Protein AF-A0A378MX70-F1 (afdb_monomer_lite)

Structure (mmCIF, N/CA/C/O backbone):
data_AF-A0A378MX70-F1
#
_entry.id   AF-A0A378MX70-F1
#
loop_
_atom_site.group_PDB
_atom_site.id
_atom_site.type_symbol
_atom_site.label_atom_id
_atom_site.label_alt_id
_atom_site.label_comp_id
_atom_site.label_asym_id
_atom_site.label_entity_id
_atom_site.label_seq_id
_atom_site.pdbx_PDB_ins_code
_atom_site.Cartn_x
_atom_site.Cartn_y
_atom_site.Cartn_z
_atom_site.occupancy
_atom_site.B_iso_or_equiv
_atom_site.auth_seq_id
_atom_site.auth_comp_id
_atom_site.auth_asym_id
_atom_site.auth_atom_id
_atom_site.pdbx_PDB_model_num
ATOM 1 N N . MET A 1 1 ? 17.559 0.513 -7.110 1.00 52.69 1 MET A N 1
ATOM 2 C CA . MET A 1 1 ? 18.148 -0.187 -8.268 1.00 52.69 1 MET A CA 1
ATOM 3 C C . MET A 1 1 ? 19.525 0.409 -8.470 1.00 52.69 1 MET A C 1
ATOM 5 O O . MET A 1 1 ? 19.608 1.625 -8.596 1.00 52.69 1 MET A O 1
ATOM 9 N N . ASN A 1 2 ? 20.581 -0.394 -8.356 1.00 65.94 2 ASN A N 1
ATOM 10 C CA . ASN A 1 2 ? 21.943 0.100 -8.515 1.00 65.94 2 ASN A CA 1
ATOM 11 C C . ASN A 1 2 ? 22.258 0.164 -10.017 1.00 65.94 2 ASN A C 1
ATOM 13 O O . ASN A 1 2 ? 22.204 -0.847 -10.710 1.00 65.94 2 ASN A O 1
ATOM 17 N N . ILE A 1 3 ? 22.512 1.366 -10.525 1.00 67.06 3 ILE A N 1
ATOM 18 C CA . ILE A 1 3 ? 22.697 1.637 -11.957 1.00 67.06 3 ILE A CA 1
ATOM 19 C C . ILE A 1 3 ? 23.961 0.931 -12.493 1.00 67.06 3 ILE A C 1
ATOM 21 O O . ILE A 1 3 ? 23.995 0.494 -13.650 1.00 67.06 3 ILE A O 1
ATOM 25 N N . ASP A 1 4 ? 24.950 0.722 -11.621 1.00 73.44 4 ASP A N 1
ATOM 26 C CA . ASP A 1 4 ? 26.250 0.130 -11.950 1.00 73.44 4 ASP A CA 1
ATOM 27 C C . ASP A 1 4 ? 26.235 -1.401 -11.970 1.00 73.44 4 ASP A C 1
ATOM 29 O O . ASP A 1 4 ? 27.152 -2.028 -12.500 1.00 73.44 4 ASP A O 1
ATOM 33 N N . GLU A 1 5 ? 25.169 -2.025 -11.468 1.00 80.25 5 GLU A N 1
ATOM 34 C CA . GLU A 1 5 ? 25.018 -3.483 -11.449 1.00 80.25 5 GLU A CA 1
ATOM 35 C C . GLU A 1 5 ? 25.048 -4.064 -12.872 1.00 80.25 5 GLU A C 1
ATOM 37 O O . GLU A 1 5 ? 25.704 -5.069 -13.143 1.00 80.25 5 GLU A O 1
ATOM 42 N N . SER A 1 6 ? 24.437 -3.356 -13.826 1.00 77.19 6 SER A N 1
ATOM 43 C CA . SER A 1 6 ? 24.484 -3.725 -15.244 1.00 77.19 6 SER A CA 1
ATOM 44 C C . SER A 1 6 ? 25.894 -3.655 -15.847 1.00 77.19 6 SER A C 1
ATOM 46 O O . SER A 1 6 ? 26.217 -4.447 -16.729 1.00 77.19 6 SER A O 1
ATOM 48 N N . GLY A 1 7 ? 26.734 -2.720 -15.389 1.00 80.38 7 GLY A N 1
ATOM 49 C CA . GLY A 1 7 ? 28.132 -2.609 -15.812 1.00 80.38 7 GLY A CA 1
ATOM 50 C C . GLY A 1 7 ? 29.016 -3.667 -15.158 1.00 80.38 7 GLY A C 1
ATOM 51 O O . GLY A 1 7 ? 29.911 -4.207 -15.803 1.00 80.38 7 GLY A O 1
ATOM 52 N N . HIS A 1 8 ? 28.721 -4.022 -13.907 1.00 84.50 8 HIS A N 1
ATOM 53 C CA . HIS A 1 8 ? 29.418 -5.073 -13.173 1.00 84.50 8 HIS A CA 1
ATOM 54 C C . HIS A 1 8 ? 29.281 -6.444 -13.852 1.00 84.50 8 HIS A C 1
ATOM 56 O O . HIS A 1 8 ? 30.287 -7.104 -14.113 1.00 84.50 8 HIS A O 1
ATOM 62 N N . TYR A 1 9 ? 28.059 -6.854 -14.210 1.00 85.38 9 TYR A N 1
ATOM 63 C CA . TYR A 1 9 ? 27.843 -8.134 -14.895 1.00 85.38 9 TYR A CA 1
ATOM 64 C C . TYR A 1 9 ? 28.418 -8.153 -16.317 1.00 85.38 9 TYR A C 1
ATOM 66 O O . TYR A 1 9 ? 28.989 -9.159 -16.733 1.00 85.38 9 TYR A O 1
ATOM 74 N N . GLU A 1 10 ? 28.343 -7.036 -17.046 1.00 84.44 10 GLU A N 1
ATOM 75 C CA . GLU A 1 10 ? 28.972 -6.907 -18.366 1.00 84.44 10 GLU A CA 1
ATOM 76 C C . GLU A 1 10 ? 30.496 -7.093 -18.289 1.00 84.44 10 GLU A C 1
ATOM 78 O O . GLU A 1 10 ? 31.083 -7.805 -19.111 1.00 84.44 10 GLU A O 1
ATOM 83 N N . LEU A 1 11 ? 31.131 -6.503 -17.273 1.00 83.56 11 LEU A N 1
ATOM 84 C CA . LEU A 1 11 ? 32.563 -6.635 -17.028 1.00 83.56 11 LEU A CA 1
ATOM 85 C C . LEU A 1 11 ? 32.949 -8.088 -16.709 1.00 83.56 11 LEU A C 1
ATOM 87 O O . LEU A 1 11 ? 33.904 -8.603 -17.288 1.00 83.56 11 LEU A O 1
ATOM 91 N N . ILE A 1 12 ? 32.184 -8.773 -15.850 1.00 90.06 12 ILE A N 1
ATOM 92 C CA . ILE A 1 12 ? 32.409 -10.190 -15.511 1.00 90.06 12 ILE A CA 1
ATOM 93 C C . ILE A 1 12 ? 32.320 -11.080 -16.756 1.00 90.06 12 ILE A C 1
ATOM 95 O O . ILE A 1 12 ? 33.218 -11.888 -16.996 1.00 90.06 12 ILE A O 1
ATOM 99 N N . CYS A 1 13 ? 31.273 -10.920 -17.570 1.00 86.88 13 CYS A N 1
ATOM 100 C CA . CYS A 1 13 ? 31.121 -11.684 -18.809 1.00 86.88 13 CYS A CA 1
ATOM 101 C C . CYS A 1 13 ? 32.288 -11.430 -19.769 1.00 86.88 13 CYS A C 1
ATOM 103 O O . CYS A 1 13 ? 32.839 -12.372 -20.338 1.00 86.88 13 CYS A O 1
ATOM 105 N N . THR A 1 14 ? 32.718 -10.172 -19.886 1.00 83.62 14 THR A N 1
ATOM 106 C CA . THR A 1 14 ? 33.844 -9.789 -20.745 1.00 83.62 14 THR A CA 1
ATOM 107 C C . THR A 1 14 ? 35.159 -10.417 -20.274 1.00 83.62 14 THR A C 1
ATOM 109 O O . THR A 1 14 ? 35.911 -10.925 -21.104 1.00 83.62 14 THR A O 1
ATOM 112 N N . TYR A 1 15 ? 35.424 -10.462 -18.961 1.00 86.81 15 TYR A N 1
ATOM 113 C CA . TYR A 1 15 ? 36.609 -11.135 -18.407 1.00 86.81 15 TYR A CA 1
ATOM 114 C C . TYR A 1 15 ? 36.639 -12.641 -18.686 1.00 86.81 15 TYR A C 1
ATOM 116 O O . TYR A 1 15 ? 37.718 -13.213 -18.816 1.00 86.81 15 TYR A O 1
ATOM 124 N N . GLN A 1 16 ? 35.476 -13.280 -18.821 1.00 90.44 16 GLN A N 1
ATOM 125 C CA . GLN A 1 16 ? 35.367 -14.689 -19.212 1.00 90.44 16 GLN A CA 1
ATOM 126 C C . GLN A 1 16 ? 35.347 -14.906 -20.735 1.00 90.44 16 GLN A C 1
ATOM 128 O O . GLN A 1 16 ? 35.126 -16.023 -21.196 1.00 90.44 16 GLN A O 1
ATOM 133 N N . GLY A 1 17 ? 35.562 -13.855 -21.535 1.00 85.50 17 GLY A N 1
ATOM 134 C CA . GLY A 1 17 ? 35.519 -13.931 -22.998 1.00 85.50 17 GLY A CA 1
ATOM 135 C C . GLY A 1 17 ? 34.107 -14.096 -23.574 1.00 85.50 17 GLY A C 1
ATOM 136 O O . GLY A 1 17 ? 33.956 -14.368 -24.765 1.00 85.50 17 GLY A O 1
ATOM 137 N N . ILE A 1 18 ? 33.063 -13.924 -22.757 1.00 85.44 18 ILE A N 1
ATOM 138 C CA . ILE A 1 18 ? 31.663 -14.026 -23.169 1.00 85.44 18 ILE A CA 1
ATOM 139 C C . ILE A 1 18 ? 31.206 -12.666 -23.700 1.00 85.44 18 ILE A C 1
ATOM 141 O O . ILE A 1 18 ? 31.211 -11.659 -22.990 1.00 85.44 18 ILE A O 1
ATOM 145 N N . LYS A 1 19 ? 30.769 -12.633 -24.961 1.00 81.81 19 LYS A N 1
ATOM 146 C CA . LYS A 1 19 ? 30.290 -11.408 -25.608 1.00 81.81 19 LYS A CA 1
ATOM 147 C C . LYS A 1 19 ? 28.839 -11.112 -25.221 1.00 81.81 19 LYS A C 1
ATOM 149 O O . LYS A 1 19 ? 27.932 -11.869 -25.559 1.00 81.81 19 LYS A O 1
ATOM 154 N N . VAL A 1 20 ? 28.615 -9.978 -24.560 1.00 80.81 20 VAL A N 1
ATOM 155 C CA . VAL A 1 20 ? 27.275 -9.501 -24.192 1.00 80.81 20 VAL A CA 1
ATOM 156 C C . VAL A 1 20 ? 26.651 -8.740 -25.362 1.00 80.81 20 VAL A C 1
ATOM 158 O O . VAL A 1 20 ? 27.235 -7.794 -25.891 1.00 80.81 20 VAL A O 1
ATOM 161 N N . HIS A 1 21 ? 25.447 -9.147 -25.762 1.00 80.12 21 HIS A N 1
ATOM 162 C CA . HIS A 1 21 ? 24.681 -8.530 -26.842 1.00 80.12 21 HIS A CA 1
ATOM 163 C C . HIS A 1 21 ? 23.388 -7.911 -26.304 1.00 80.12 21 HIS A C 1
ATOM 165 O O . HIS A 1 21 ? 22.610 -8.575 -25.625 1.00 80.12 21 HIS A O 1
ATOM 171 N N . TYR A 1 22 ? 23.138 -6.648 -26.648 1.00 80.62 22 TYR A N 1
ATOM 172 C CA . TYR A 1 22 ? 21.928 -5.928 -26.256 1.00 80.62 22 TYR A CA 1
ATOM 173 C C . TYR A 1 22 ? 20.939 -5.925 -27.423 1.00 80.62 22 TYR A C 1
ATOM 175 O O . TYR A 1 22 ? 21.051 -5.119 -28.337 1.00 80.62 22 TYR A O 1
ATOM 183 N N . CYS A 1 23 ? 19.973 -6.846 -27.415 1.00 80.88 23 CYS A N 1
ATOM 184 C CA . CYS A 1 23 ? 19.062 -7.054 -28.550 1.00 80.88 23 CYS A CA 1
ATOM 185 C C . CYS A 1 23 ? 18.082 -5.895 -28.802 1.00 80.88 23 CYS A C 1
ATOM 187 O O . CYS A 1 23 ? 17.594 -5.742 -29.917 1.00 80.88 23 CYS A O 1
ATOM 189 N N . ALA A 1 24 ? 17.771 -5.108 -27.769 1.00 80.56 24 ALA A N 1
ATOM 190 C CA . ALA A 1 24 ? 16.797 -4.017 -27.831 1.00 80.56 24 ALA A CA 1
ATOM 191 C C . ALA A 1 24 ? 17.420 -2.647 -28.157 1.00 80.56 24 ALA A C 1
ATOM 193 O O . ALA A 1 24 ? 16.699 -1.660 -28.271 1.00 80.56 24 ALA A O 1
ATOM 194 N N . GLU A 1 25 ? 18.744 -2.568 -28.287 1.00 76.25 25 GLU A N 1
ATOM 195 C CA . GLU A 1 25 ? 19.463 -1.313 -28.491 1.00 76.25 25 GLU A CA 1
ATOM 196 C C . GLU A 1 25 ? 20.389 -1.426 -29.718 1.00 76.25 25 GLU A C 1
ATOM 198 O O . GLU A 1 25 ? 20.879 -2.510 -30.032 1.00 76.25 25 GLU A O 1
ATOM 203 N N . PRO A 1 26 ? 20.650 -0.329 -30.448 1.00 70.19 26 PRO A N 1
ATOM 204 C CA . PRO A 1 26 ? 21.317 -0.392 -31.753 1.00 70.19 26 PRO A CA 1
ATOM 205 C C . PRO A 1 26 ? 22.828 -0.686 -31.695 1.00 70.19 26 PRO A C 1
ATOM 207 O O . PRO A 1 26 ? 23.459 -0.842 -32.743 1.00 70.19 26 PRO A O 1
ATOM 210 N N . PHE A 1 27 ? 23.434 -0.761 -30.508 1.00 71.81 27 PHE A N 1
ATOM 211 C CA . PHE A 1 27 ? 24.878 -0.935 -30.358 1.00 71.81 27 PHE A CA 1
ATOM 212 C C . PHE A 1 27 ? 25.305 -2.412 -30.424 1.00 71.81 27 PHE A C 1
ATOM 214 O O . PHE A 1 27 ? 24.784 -3.274 -29.718 1.00 71.81 27 PHE A O 1
ATOM 221 N N . LYS A 1 28 ? 26.286 -2.714 -31.287 1.00 61.91 28 LYS A N 1
ATOM 222 C CA . LYS A 1 28 ? 26.710 -4.090 -31.629 1.00 61.91 28 LYS A CA 1
ATOM 223 C C . LYS A 1 28 ? 28.119 -4.467 -31.143 1.00 61.91 28 LYS A C 1
ATOM 225 O O . LYS A 1 28 ? 28.538 -5.612 -31.345 1.00 61.91 28 LYS A O 1
ATOM 230 N N . GLY A 1 29 ? 28.856 -3.538 -30.532 1.00 63.72 29 GLY A N 1
ATOM 231 C CA . GLY A 1 29 ? 30.278 -3.710 -30.224 1.00 63.72 29 GLY A CA 1
ATOM 232 C C . GLY A 1 29 ? 30.751 -3.040 -28.932 1.00 63.72 29 GLY A C 1
ATOM 233 O O . GLY A 1 29 ? 29.972 -2.451 -28.184 1.00 63.72 29 GLY A O 1
ATOM 234 N N . ASN A 1 30 ? 32.057 -3.170 -28.684 1.00 66.88 30 ASN A N 1
ATOM 235 C CA . ASN A 1 30 ? 32.787 -2.551 -27.569 1.00 66.88 30 ASN A CA 1
ATOM 236 C C . ASN A 1 30 ? 33.472 -1.236 -27.983 1.00 66.88 30 ASN A C 1
ATOM 238 O O . ASN A 1 30 ? 34.427 -0.798 -27.344 1.00 66.88 30 ASN A O 1
ATOM 242 N N . ASP A 1 31 ? 33.016 -0.620 -29.071 1.00 77.94 31 ASP A N 1
ATOM 243 C CA . ASP A 1 31 ? 33.501 0.671 -29.537 1.00 77.94 31 ASP A CA 1
ATOM 244 C C . ASP A 1 31 ? 33.229 1.780 -28.509 1.00 77.94 31 ASP A C 1
ATOM 246 O O . ASP A 1 31 ? 32.299 1.711 -27.701 1.00 77.94 31 ASP A O 1
ATOM 250 N N . ILE A 1 32 ? 34.065 2.819 -28.542 1.00 74.94 32 ILE A N 1
ATOM 251 C CA . ILE A 1 32 ? 34.016 3.942 -27.594 1.00 74.94 32 ILE A CA 1
ATOM 252 C C . ILE A 1 32 ? 32.641 4.630 -27.631 1.00 74.94 32 ILE A C 1
ATOM 254 O O . ILE A 1 32 ? 32.107 4.995 -26.584 1.00 74.94 32 ILE A O 1
ATOM 258 N N . ALA A 1 33 ? 32.024 4.744 -28.813 1.00 79.50 33 ALA A N 1
ATOM 259 C CA . ALA A 1 33 ? 30.693 5.328 -28.961 1.00 79.50 33 ALA A CA 1
ATOM 260 C C . ALA A 1 33 ? 29.614 4.485 -28.257 1.00 79.50 33 ALA A C 1
ATOM 262 O O . ALA A 1 33 ? 28.811 5.034 -27.500 1.00 79.50 33 ALA A O 1
ATOM 263 N N . SER A 1 34 ? 29.642 3.156 -28.412 1.00 79.12 34 SER A N 1
ATOM 264 C CA . SER A 1 34 ? 28.765 2.245 -27.662 1.00 79.12 34 SER A CA 1
ATOM 265 C C . SER A 1 34 ? 28.961 2.336 -26.144 1.00 79.12 34 SER A C 1
ATOM 267 O O . SER A 1 34 ? 27.979 2.289 -25.404 1.00 79.12 34 SER A O 1
ATOM 269 N N . GLN A 1 35 ? 30.196 2.499 -25.653 1.00 79.25 35 GLN A N 1
ATOM 270 C CA . GLN A 1 35 ? 30.465 2.657 -24.214 1.00 79.25 35 GLN A CA 1
ATOM 271 C C . GLN A 1 35 ? 29.898 3.973 -23.656 1.00 79.25 35 GLN A C 1
ATOM 273 O O . GLN A 1 35 ? 29.242 3.965 -22.613 1.00 79.25 35 GLN A O 1
ATOM 278 N N . ILE A 1 36 ? 30.082 5.090 -24.368 1.00 82.06 36 ILE A N 1
ATOM 279 C CA . ILE A 1 36 ? 29.512 6.394 -23.988 1.00 82.06 36 ILE A CA 1
ATOM 280 C C . ILE A 1 36 ? 27.981 6.319 -23.968 1.00 82.06 36 ILE A C 1
ATOM 282 O O . ILE A 1 36 ? 27.349 6.749 -23.003 1.00 82.06 36 ILE A O 1
ATOM 286 N N . TYR A 1 37 ? 27.378 5.714 -24.993 1.00 82.56 37 TYR A N 1
ATOM 287 C CA . TYR A 1 37 ? 25.925 5.592 -25.098 1.00 82.56 37 TYR A CA 1
ATOM 288 C C . TYR A 1 37 ? 25.316 4.741 -23.972 1.00 82.56 37 TYR A C 1
ATOM 290 O O . TYR A 1 37 ? 24.311 5.133 -23.374 1.00 82.56 37 TYR A O 1
ATOM 298 N N . LYS A 1 38 ? 25.949 3.609 -23.624 1.00 81.81 38 LYS A N 1
ATOM 299 C CA . LYS A 1 38 ? 25.553 2.774 -22.473 1.00 81.81 38 LYS A CA 1
ATOM 300 C C . LYS A 1 38 ? 25.563 3.579 -21.174 1.00 81.81 38 LYS A C 1
ATOM 302 O O . LYS A 1 38 ? 24.604 3.507 -20.407 1.00 81.81 38 LYS A O 1
ATOM 307 N N . THR A 1 39 ? 26.609 4.372 -20.943 1.00 82.38 39 THR A N 1
ATOM 308 C CA . THR A 1 39 ? 26.718 5.237 -19.759 1.00 82.38 39 THR A CA 1
ATOM 309 C C . THR A 1 39 ? 25.627 6.304 -19.736 1.00 82.38 39 THR A C 1
ATOM 311 O O . THR A 1 39 ? 24.975 6.477 -18.709 1.00 82.38 39 THR A O 1
ATOM 314 N N . MET A 1 40 ? 25.344 6.959 -20.866 1.00 83.81 40 MET A N 1
ATOM 315 C CA . MET A 1 40 ? 24.244 7.928 -20.954 1.00 83.81 40 MET A CA 1
ATOM 316 C C . MET A 1 40 ? 22.892 7.290 -20.619 1.00 83.81 40 MET A C 1
ATOM 318 O O . MET A 1 40 ? 22.162 7.819 -19.787 1.00 83.81 40 MET A O 1
ATOM 322 N N . LYS A 1 41 ? 22.576 6.121 -21.193 1.00 82.62 41 LYS A N 1
ATOM 323 C CA . LYS A 1 41 ? 21.340 5.380 -20.888 1.00 82.62 41 LYS A CA 1
ATOM 324 C C . LYS A 1 41 ? 21.241 5.008 -19.409 1.00 82.62 41 LYS A C 1
ATOM 326 O O . LYS A 1 41 ? 20.189 5.206 -18.809 1.00 82.62 41 LYS A O 1
ATOM 331 N N . ARG A 1 42 ? 22.330 4.504 -18.817 1.00 79.81 42 ARG A N 1
ATOM 332 C CA . ARG A 1 42 ? 22.415 4.159 -17.386 1.00 79.81 42 ARG A CA 1
ATOM 333 C C . ARG A 1 42 ? 22.091 5.364 -16.499 1.00 79.81 42 ARG A C 1
ATOM 335 O O . ARG A 1 42 ? 21.241 5.253 -15.618 1.00 79.81 42 ARG A O 1
ATOM 342 N N . LEU A 1 43 ? 22.695 6.518 -16.785 1.00 82.75 43 LEU A N 1
ATOM 343 C CA . LEU A 1 43 ? 22.420 7.766 -16.067 1.00 82.75 43 LEU A CA 1
ATOM 344 C C . LEU A 1 43 ? 20.960 8.212 -16.248 1.00 82.75 43 LEU A C 1
ATOM 346 O O . LEU A 1 43 ? 20.270 8.475 -15.264 1.00 82.75 43 LEU A O 1
ATOM 350 N N . SER A 1 44 ? 20.450 8.202 -17.485 1.00 83.12 44 SER A N 1
ATOM 351 C CA . SER A 1 44 ? 19.066 8.597 -17.782 1.00 83.12 44 SER A CA 1
ATOM 352 C C . SER A 1 44 ? 18.020 7.725 -17.084 1.00 83.12 44 SER A C 1
ATOM 354 O O . SER A 1 44 ? 16.975 8.235 -16.689 1.00 83.12 44 SER A O 1
ATOM 356 N N . VAL A 1 45 ? 18.276 6.423 -16.904 1.00 80.56 45 VAL A N 1
ATOM 357 C CA . VAL A 1 45 ? 17.366 5.531 -16.165 1.00 80.56 45 VAL A CA 1
ATOM 358 C C . VAL A 1 45 ? 17.243 5.969 -14.705 1.00 80.56 45 VAL A C 1
ATOM 360 O O . VAL A 1 45 ? 16.134 5.969 -14.168 1.00 80.56 45 VAL A O 1
ATOM 363 N N . GLY A 1 46 ? 18.346 6.381 -14.076 1.00 82.06 46 GLY A N 1
ATOM 364 C CA . GLY A 1 46 ? 18.348 6.887 -12.702 1.00 82.06 46 GLY A CA 1
ATOM 365 C C . GLY A 1 46 ? 17.471 8.125 -12.534 1.00 82.06 46 GLY A C 1
ATOM 366 O O . GLY A 1 46 ? 16.568 8.137 -11.691 1.00 82.06 46 GLY A O 1
ATOM 367 N N . ASP A 1 47 ? 17.692 9.129 -13.381 1.00 85.69 47 ASP A N 1
ATOM 368 C CA . ASP A 1 47 ? 16.925 10.377 -13.355 1.00 85.69 47 ASP A CA 1
ATOM 369 C C . ASP A 1 47 ? 15.448 10.143 -13.679 1.00 85.69 47 ASP A C 1
ATOM 371 O O . ASP A 1 47 ? 14.570 10.636 -12.968 1.00 85.69 47 ASP A O 1
ATOM 375 N N . TYR A 1 48 ? 15.152 9.298 -14.669 1.00 87.50 48 TYR A N 1
ATOM 376 C CA . TYR A 1 48 ? 13.779 8.924 -14.997 1.00 87.50 48 TYR A CA 1
ATOM 377 C C . TYR A 1 48 ? 13.067 8.241 -13.821 1.00 87.50 48 TYR A C 1
ATOM 379 O 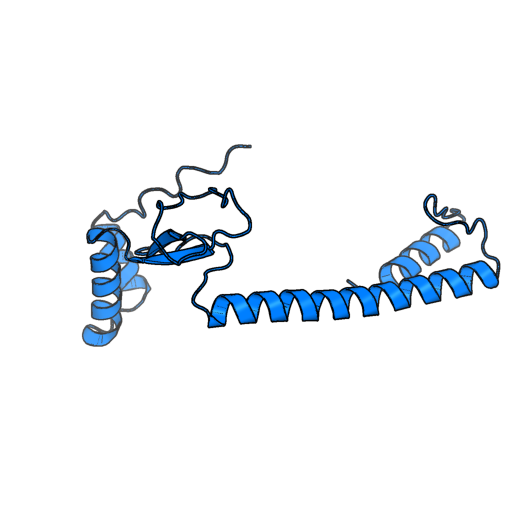O . TYR A 1 48 ? 11.939 8.605 -13.478 1.00 87.50 48 TYR A O 1
ATOM 387 N N . CYS A 1 49 ? 13.720 7.279 -13.158 1.00 86.31 49 CYS A N 1
ATOM 388 C CA . CYS A 1 49 ? 13.156 6.612 -11.981 1.00 86.31 49 CYS A CA 1
ATOM 389 C C . CYS A 1 49 ? 12.891 7.606 -10.847 1.00 86.31 49 CYS A C 1
ATOM 391 O O . CYS A 1 49 ? 11.850 7.530 -10.191 1.00 86.31 49 CYS A O 1
ATOM 393 N N . ARG A 1 50 ? 13.813 8.550 -10.626 1.00 88.12 50 ARG A N 1
ATOM 394 C CA . ARG A 1 50 ? 13.664 9.606 -9.621 1.00 88.12 50 ARG A CA 1
ATOM 395 C C . ARG A 1 50 ? 12.466 10.498 -9.932 1.00 88.12 50 ARG A C 1
ATOM 397 O O . ARG A 1 50 ? 11.627 10.709 -9.057 1.00 88.12 50 ARG A O 1
ATOM 404 N N . GLU A 1 51 ? 12.355 10.993 -11.161 1.00 92.62 51 GLU A N 1
ATOM 405 C CA . GLU A 1 51 ? 11.224 11.823 -11.579 1.00 92.62 51 GLU A CA 1
ATOM 406 C C . GLU A 1 51 ? 9.890 11.086 -11.454 1.00 92.62 51 GLU A C 1
ATOM 408 O O . GLU A 1 51 ? 8.905 11.648 -10.963 1.00 92.62 51 GLU A O 1
ATOM 413 N N . LEU A 1 52 ? 9.848 9.820 -11.876 1.00 92.62 52 LEU A N 1
ATOM 414 C CA . LEU A 1 52 ? 8.655 8.993 -11.761 1.00 92.62 52 LEU A CA 1
ATOM 415 C C . LEU A 1 52 ? 8.280 8.775 -10.292 1.00 92.62 52 LEU A C 1
ATOM 417 O O . LEU A 1 52 ? 7.112 8.920 -9.935 1.00 92.62 52 LEU A O 1
ATOM 421 N N . GLY A 1 53 ? 9.264 8.502 -9.433 1.00 92.38 53 GLY A N 1
ATOM 422 C CA . GLY A 1 53 ? 9.069 8.363 -7.992 1.00 92.38 53 GLY A CA 1
ATOM 423 C C . GLY A 1 53 ? 8.447 9.613 -7.370 1.00 92.38 53 GLY A C 1
ATOM 424 O O . GLY A 1 53 ? 7.458 9.508 -6.645 1.00 92.38 53 GLY A O 1
ATOM 425 N N . VAL A 1 54 ? 8.949 10.801 -7.721 1.00 95.38 54 VAL A N 1
ATOM 426 C CA . VAL A 1 54 ? 8.384 12.082 -7.260 1.00 95.38 54 VAL A CA 1
ATOM 427 C C . VAL A 1 54 ? 6.935 12.251 -7.731 1.00 95.38 54 VAL A C 1
ATOM 429 O O . VAL A 1 54 ? 6.071 12.634 -6.941 1.00 95.38 54 VAL A O 1
ATOM 432 N N . LYS A 1 55 ? 6.631 11.926 -8.993 1.00 94.19 55 LYS A N 1
ATOM 433 C CA . LYS A 1 55 ? 5.266 12.016 -9.541 1.00 94.19 55 LYS A CA 1
ATOM 434 C C . LYS A 1 55 ? 4.303 11.050 -8.844 1.00 94.19 55 LYS A C 1
ATOM 436 O O . LYS A 1 55 ? 3.209 11.461 -8.455 1.00 94.19 55 LYS A O 1
ATOM 441 N N . VAL A 1 56 ? 4.710 9.795 -8.641 1.00 92.56 56 VAL A N 1
ATOM 442 C CA . VAL A 1 56 ? 3.911 8.780 -7.931 1.00 92.56 56 VAL A CA 1
ATOM 443 C C . VAL A 1 56 ? 3.670 9.202 -6.485 1.00 92.56 56 VAL A C 1
ATOM 445 O O . VAL A 1 56 ? 2.530 9.154 -6.023 1.00 92.56 56 VAL A O 1
ATOM 448 N N . PHE A 1 57 ? 4.707 9.680 -5.793 1.00 91.25 57 PHE A N 1
ATOM 449 C CA . PHE A 1 57 ? 4.594 10.169 -4.421 1.00 91.25 57 PHE A CA 1
ATOM 450 C C . PHE A 1 57 ? 3.621 11.346 -4.313 1.00 91.25 57 PHE A C 1
ATOM 452 O O . PHE A 1 57 ? 2.725 11.335 -3.471 1.00 91.25 57 PHE A O 1
ATOM 459 N N . ASN A 1 58 ? 3.732 12.335 -5.202 1.00 94.12 58 ASN A N 1
ATOM 460 C CA . ASN A 1 58 ? 2.817 13.475 -5.223 1.00 94.12 58 ASN A CA 1
ATOM 461 C C . ASN A 1 58 ? 1.372 13.047 -5.520 1.00 94.12 58 ASN A C 1
ATOM 463 O O . ASN A 1 58 ? 0.444 13.533 -4.874 1.00 94.12 58 ASN A O 1
ATOM 467 N N . GLY A 1 59 ? 1.169 12.090 -6.432 1.00 90.69 59 GLY A N 1
ATOM 468 C CA . GLY A 1 59 ? -0.150 11.509 -6.694 1.00 90.69 59 GLY A CA 1
ATOM 469 C C . GLY A 1 59 ? -0.731 10.774 -5.479 1.00 90.69 59 GLY A C 1
ATOM 470 O O . GLY A 1 59 ? -1.923 10.898 -5.186 1.00 90.69 59 GLY A O 1
ATOM 471 N N . GLN A 1 60 ? 0.109 10.045 -4.740 1.00 89.88 60 GLN A N 1
ATOM 472 C CA . GLN A 1 60 ? -0.251 9.398 -3.474 1.00 89.88 60 GLN A CA 1
ATOM 473 C C . GLN A 1 60 ? -0.647 10.397 -2.402 1.00 89.88 60 GLN A C 1
ATOM 475 O O . GLN A 1 60 ? -1.748 10.305 -1.854 1.00 89.88 60 GLN A O 1
ATOM 480 N N . LYS A 1 61 ? 0.210 11.388 -2.167 1.00 92.50 61 LYS A N 1
ATOM 481 C CA . LYS A 1 61 ? -0.020 12.458 -1.203 1.00 92.50 61 LYS A CA 1
ATOM 482 C C . LYS A 1 61 ? -1.333 13.186 -1.476 1.00 92.50 61 LYS A C 1
ATOM 484 O O . LYS A 1 61 ? -2.139 13.318 -0.563 1.00 92.50 61 LYS A O 1
ATOM 489 N N . ASN A 1 62 ? -1.579 13.583 -2.724 1.00 92.94 62 ASN A N 1
ATOM 490 C CA . ASN A 1 62 ? -2.792 14.307 -3.094 1.00 92.94 62 ASN A CA 1
ATOM 491 C C . ASN A 1 62 ? -4.066 13.504 -2.781 1.00 92.94 62 ASN A C 1
ATOM 493 O O . ASN A 1 62 ? -5.014 14.020 -2.196 1.00 92.94 62 ASN A O 1
ATOM 497 N N . LEU A 1 63 ? -4.087 12.209 -3.115 1.00 89.25 63 LEU A N 1
ATOM 498 C CA . LEU A 1 63 ? -5.255 11.372 -2.830 1.00 89.25 63 LEU A CA 1
ATOM 499 C C . LEU A 1 63 ? -5.474 11.161 -1.326 1.00 89.25 63 LEU A C 1
ATOM 501 O O . LEU A 1 63 ? -6.619 11.197 -0.885 1.00 89.25 63 LEU A O 1
ATOM 505 N N . ILE A 1 64 ? -4.403 11.012 -0.543 1.00 88.50 64 ILE A N 1
ATOM 506 C CA . ILE A 1 64 ? -4.495 10.907 0.921 1.00 88.50 64 ILE A CA 1
ATOM 507 C C . ILE A 1 64 ? -5.006 12.217 1.536 1.00 88.50 64 ILE A C 1
ATOM 509 O O . ILE A 1 64 ? -5.842 12.173 2.433 1.00 88.50 64 ILE A O 1
ATOM 513 N N . GLN A 1 65 ? -4.557 13.375 1.039 1.00 90.69 65 GLN A N 1
ATOM 514 C CA . GLN A 1 65 ? -5.024 14.689 1.501 1.00 90.69 65 GLN A CA 1
ATOM 515 C C . GLN A 1 65 ? -6.528 14.894 1.273 1.00 90.69 65 GLN A C 1
ATOM 517 O O . GLN A 1 65 ? -7.179 15.557 2.073 1.00 90.69 65 GLN A O 1
ATOM 522 N N . HIS A 1 66 ? -7.093 14.277 0.235 1.00 88.06 66 HIS A N 1
ATOM 523 C CA . HIS A 1 66 ? -8.537 14.250 -0.008 1.00 88.06 66 HIS A CA 1
ATOM 524 C C . HIS A 1 66 ? -9.285 13.138 0.753 1.00 88.06 66 HIS A C 1
ATOM 526 O O . HIS A 1 66 ? -10.472 12.928 0.523 1.00 88.06 66 HIS A O 1
ATOM 532 N N . GLY A 1 67 ? -8.615 12.405 1.649 1.00 87.94 67 GLY A N 1
ATOM 533 C CA . GLY A 1 67 ? -9.223 11.334 2.443 1.00 87.94 67 GLY A CA 1
ATOM 534 C C . GLY A 1 67 ? -9.422 10.018 1.685 1.00 87.94 67 GLY A C 1
ATOM 535 O O . GLY A 1 67 ? -10.074 9.104 2.192 1.00 87.94 67 GLY A O 1
ATOM 536 N N . PHE A 1 68 ? -8.857 9.879 0.482 1.00 90.19 68 PHE A N 1
ATOM 537 C CA . PHE A 1 68 ? -8.976 8.656 -0.302 1.00 90.19 68 PHE A CA 1
ATOM 538 C C . PHE A 1 68 ? -7.895 7.643 0.069 1.00 90.19 68 PHE A C 1
ATOM 540 O O . PHE A 1 68 ? -6.698 7.932 0.122 1.00 90.19 68 PHE A O 1
ATOM 547 N N . ARG A 1 69 ? -8.320 6.395 0.252 1.00 86.75 69 ARG A N 1
ATOM 548 C CA . ARG A 1 69 ? -7.443 5.262 0.513 1.00 86.75 69 ARG A CA 1
ATOM 549 C C . ARG A 1 69 ? -6.906 4.700 -0.799 1.00 86.75 69 ARG A C 1
ATOM 551 O O . ARG A 1 69 ? -7.642 4.121 -1.599 1.00 86.75 69 ARG A O 1
ATOM 558 N N . GLN A 1 70 ? -5.596 4.809 -1.000 1.00 78.56 70 GLN A N 1
ATOM 559 C CA . GLN A 1 70 ? -4.917 4.134 -2.102 1.00 78.56 70 GLN A CA 1
ATOM 560 C C . GLN A 1 70 ? -4.552 2.694 -1.734 1.00 78.56 70 GLN A C 1
ATOM 562 O O . GLN A 1 70 ? -3.527 2.440 -1.110 1.00 78.56 70 GLN A O 1
ATOM 567 N N . GLY A 1 71 ? -5.389 1.746 -2.158 1.00 76.88 71 GLY A N 1
ATOM 568 C CA . GLY A 1 71 ? -5.091 0.317 -2.061 1.00 76.88 71 GLY A CA 1
ATOM 569 C C . GLY A 1 71 ? -4.916 -0.210 -0.629 1.00 76.88 71 GLY A C 1
ATOM 570 O O . GLY A 1 71 ? -5.335 0.407 0.354 1.00 76.88 71 GLY A O 1
ATOM 571 N N . GLY A 1 72 ? -4.319 -1.400 -0.541 1.00 80.06 72 GLY A N 1
ATOM 572 C CA . GLY A 1 72 ? -4.142 -2.139 0.707 1.00 80.06 72 GLY A CA 1
ATOM 573 C C . GLY A 1 72 ? -5.427 -2.792 1.222 1.00 80.06 72 GLY A C 1
ATOM 574 O O . GLY A 1 72 ? -6.536 -2.491 0.780 1.00 80.06 72 GLY A O 1
ATOM 575 N N . VAL A 1 73 ? -5.264 -3.714 2.167 1.00 82.94 73 VAL A N 1
ATOM 576 C CA . VAL A 1 73 ? -6.383 -4.276 2.932 1.00 82.94 73 VAL A CA 1
ATOM 577 C C . VAL A 1 73 ? -6.878 -3.252 3.958 1.00 82.94 73 VAL A C 1
ATOM 579 O O . VAL A 1 73 ? -6.104 -2.417 4.434 1.00 82.94 73 VAL A O 1
ATOM 582 N N . ALA A 1 74 ? -8.176 -3.285 4.269 1.00 85.88 74 ALA A N 1
ATOM 583 C CA . ALA A 1 74 ? -8.690 -2.562 5.427 1.00 85.88 74 ALA A CA 1
ATOM 584 C C . ALA A 1 74 ? -8.125 -3.196 6.705 1.00 85.88 74 ALA A C 1
ATOM 586 O O . ALA A 1 74 ? -7.955 -4.415 6.759 1.00 85.88 74 ALA A O 1
ATOM 587 N N . GLY A 1 75 ? -7.832 -2.371 7.712 1.00 85.25 75 GLY A N 1
ATOM 588 C CA . GLY A 1 75 ? -7.561 -2.878 9.056 1.00 85.25 75 GLY A CA 1
ATOM 589 C C . GLY A 1 75 ? -8.803 -3.549 9.649 1.00 85.25 75 GLY A C 1
ATOM 590 O O . GLY A 1 75 ? -9.920 -3.317 9.180 1.00 85.25 75 GLY A O 1
ATOM 591 N N . PHE A 1 76 ? -8.607 -4.367 10.681 1.00 85.00 76 PHE A N 1
ATOM 592 C CA . PHE A 1 76 ? -9.712 -4.956 11.438 1.00 85.00 76 PHE A CA 1
ATOM 593 C C . PHE A 1 76 ? -10.625 -3.853 12.003 1.00 85.00 76 PHE A C 1
ATOM 595 O O . PHE A 1 76 ? -10.133 -2.809 12.436 1.00 85.00 76 PHE A O 1
ATOM 602 N N . GLY A 1 77 ? -11.946 -4.034 11.932 1.00 84.88 77 GLY A N 1
ATOM 603 C CA . GLY A 1 77 ? -12.916 -2.998 12.299 1.00 84.88 77 GLY A CA 1
ATOM 604 C C . GLY A 1 77 ? -13.161 -1.930 11.228 1.00 84.88 77 GLY A C 1
ATOM 605 O O . GLY A 1 77 ? -13.975 -1.032 11.444 1.00 84.88 77 GLY A O 1
ATOM 606 N N . LEU A 1 78 ? -12.513 -2.018 10.060 1.00 89.88 78 LEU A N 1
ATOM 607 C CA . LEU A 1 78 ? -12.717 -1.111 8.927 1.00 89.88 78 LEU A CA 1
ATOM 608 C C . LEU A 1 78 ? -13.148 -1.871 7.670 1.00 89.88 78 LEU A C 1
ATOM 610 O O . LEU A 1 78 ? -12.866 -3.058 7.488 1.00 89.88 78 LEU A O 1
ATOM 614 N N . ARG A 1 79 ? -13.819 -1.168 6.758 1.00 89.56 79 ARG A N 1
ATOM 615 C CA . ARG A 1 79 ? -14.185 -1.666 5.427 1.00 89.56 79 ARG A CA 1
ATOM 616 C C . ARG A 1 79 ? -13.780 -0.675 4.350 1.00 89.56 79 ARG A C 1
ATOM 618 O O . ARG A 1 79 ? -13.739 0.534 4.572 1.00 89.56 79 ARG A O 1
ATOM 625 N N . ARG A 1 80 ? -13.444 -1.202 3.173 1.00 91.25 80 ARG A N 1
ATOM 626 C CA . ARG A 1 80 ? -13.167 -0.398 1.979 1.00 91.25 80 ARG A CA 1
ATOM 627 C C . ARG A 1 80 ? -14.490 -0.131 1.285 1.00 91.25 80 ARG A C 1
ATOM 629 O O . ARG A 1 80 ? -15.100 -1.071 0.795 1.00 91.25 80 ARG A O 1
ATOM 636 N N . ARG A 1 81 ? -14.895 1.130 1.195 1.00 90.19 81 ARG A N 1
ATOM 637 C CA . ARG A 1 81 ? -16.093 1.536 0.456 1.00 90.19 81 ARG A CA 1
ATOM 638 C C . ARG A 1 81 ? -15.707 2.264 -0.816 1.00 90.19 81 ARG A C 1
ATOM 640 O O . ARG A 1 81 ? -14.847 3.145 -0.783 1.00 90.19 81 ARG A O 1
ATOM 647 N N . LEU A 1 82 ? -16.330 1.888 -1.927 1.00 90.31 82 LEU A N 1
ATOM 648 C CA . LEU A 1 82 ? -16.201 2.594 -3.195 1.00 90.31 82 LEU A CA 1
ATOM 649 C C . LEU A 1 82 ? -17.141 3.805 -3.203 1.00 90.31 82 LEU A C 1
ATOM 651 O O . LEU A 1 82 ? -18.301 3.691 -2.806 1.00 90.31 82 LEU A O 1
ATOM 655 N N . ILE A 1 83 ? -16.646 4.941 -3.679 1.00 91.06 83 ILE A N 1
ATOM 656 C CA . ILE A 1 83 ? -17.428 6.153 -3.925 1.00 91.06 83 ILE A CA 1
ATOM 657 C C . ILE A 1 83 ? -17.290 6.568 -5.392 1.00 91.06 83 ILE A C 1
ATOM 659 O O . ILE A 1 83 ? -16.257 6.308 -6.023 1.00 91.06 83 ILE A O 1
ATOM 663 N N . ASP A 1 84 ? -18.333 7.188 -5.936 1.00 89.69 84 ASP A N 1
ATOM 664 C CA . ASP A 1 84 ? -18.315 7.737 -7.293 1.00 89.69 84 ASP A CA 1
ATOM 665 C C . ASP A 1 84 ? -17.525 9.064 -7.383 1.00 89.69 84 ASP A C 1
ATOM 667 O O . ASP A 1 84 ? -16.921 9.532 -6.414 1.00 89.69 84 ASP A O 1
ATOM 671 N N . CYS A 1 85 ? -17.508 9.677 -8.569 1.00 84.94 85 CYS A N 1
ATOM 672 C CA . CYS A 1 85 ? -16.853 10.968 -8.802 1.00 84.94 85 CYS A CA 1
ATOM 673 C C . CYS A 1 85 ? -17.549 12.164 -8.129 1.00 84.94 85 CYS A C 1
ATOM 675 O O . CYS A 1 85 ? -16.929 13.219 -8.009 1.00 84.94 85 CYS A O 1
ATOM 677 N N . GLN A 1 86 ? -18.802 12.010 -7.700 1.00 85.31 86 GLN A N 1
ATOM 678 C CA . GLN A 1 86 ? -19.571 13.015 -6.963 1.00 85.31 86 GLN A CA 1
ATOM 679 C C . GLN A 1 86 ? -19.440 12.838 -5.440 1.00 85.31 86 GLN A C 1
ATOM 681 O O . GLN A 1 86 ? -19.865 13.706 -4.684 1.00 85.31 86 GLN A O 1
ATOM 686 N N . GLY A 1 87 ? -18.815 11.747 -4.987 1.00 82.19 87 GLY A N 1
ATOM 687 C CA . GLY A 1 87 ? -18.642 11.411 -3.577 1.00 82.19 87 GLY A CA 1
ATOM 688 C C . GLY A 1 87 ? -19.767 10.553 -2.994 1.00 82.19 87 GLY A C 1
ATOM 689 O O . GLY A 1 87 ? -19.759 10.301 -1.789 1.00 82.19 87 GLY A O 1
ATOM 690 N N . ASN A 1 88 ? -20.706 10.062 -3.808 1.00 88.69 88 ASN A N 1
ATOM 691 C CA . ASN A 1 88 ? -21.778 9.201 -3.320 1.00 88.69 88 ASN A CA 1
ATOM 692 C C . ASN A 1 88 ? -21.253 7.783 -3.040 1.00 88.69 88 ASN A C 1
ATOM 694 O O . ASN A 1 88 ? -20.484 7.232 -3.840 1.00 88.69 88 ASN A O 1
ATOM 698 N N . PRO A 1 89 ? -21.675 7.157 -1.926 1.00 88.44 89 PRO A N 1
ATOM 699 C CA . PRO A 1 89 ? -21.300 5.788 -1.605 1.00 88.44 89 PRO A CA 1
ATOM 700 C C . PRO A 1 89 ? -21.934 4.800 -2.587 1.00 88.44 89 PRO A C 1
ATOM 702 O O . PRO A 1 89 ? -23.127 4.869 -2.868 1.00 88.44 89 PRO A O 1
ATOM 705 N N . LYS A 1 90 ? -21.129 3.852 -3.078 1.00 87.62 90 LYS A N 1
ATOM 706 C CA . LYS A 1 90 ? -21.577 2.749 -3.937 1.00 87.62 90 LYS A CA 1
ATOM 707 C C . LYS A 1 90 ? -21.712 1.469 -3.113 1.00 87.62 90 LYS A C 1
ATOM 709 O O . LYS A 1 90 ? -22.722 1.258 -2.456 1.00 87.62 90 LYS A O 1
ATOM 714 N N . PHE A 1 91 ? -20.684 0.626 -3.121 1.00 86.62 91 PHE A N 1
ATOM 715 C CA . PHE A 1 91 ? -20.671 -0.664 -2.434 1.00 86.62 91 PHE A CA 1
ATOM 716 C C . PHE A 1 91 ? -19.341 -0.898 -1.714 1.00 86.62 91 PHE A C 1
ATOM 718 O O . PHE A 1 91 ? -18.334 -0.234 -1.990 1.00 86.62 91 PHE A O 1
ATOM 725 N N . ASP A 1 92 ? -19.352 -1.847 -0.781 1.00 87.12 92 ASP A N 1
ATOM 726 C CA . ASP A 1 92 ? -18.162 -2.264 -0.046 1.00 87.12 92 ASP A CA 1
ATOM 727 C C . ASP A 1 92 ? -17.345 -3.257 -0.880 1.00 87.12 92 ASP A C 1
ATOM 729 O O . ASP A 1 92 ? -17.872 -4.224 -1.421 1.00 87.12 92 ASP A O 1
ATOM 733 N N . LEU A 1 93 ? -16.045 -2.992 -1.000 1.00 84.00 93 LEU A N 1
ATOM 734 C CA . LEU A 1 93 ? -15.088 -3.841 -1.702 1.00 84.00 93 LEU A CA 1
ATOM 735 C C . LEU A 1 93 ? -14.591 -4.930 -0.755 1.00 84.00 93 LEU A C 1
ATOM 737 O O . LEU A 1 93 ? -14.023 -4.627 0.303 1.00 84.00 93 LEU A O 1
ATOM 741 N N . GLN A 1 94 ? -14.736 -6.188 -1.164 1.00 81.81 94 GLN A N 1
ATOM 742 C CA . GLN A 1 94 ? -14.176 -7.316 -0.437 1.00 81.81 94 GLN A CA 1
ATOM 743 C C . GLN A 1 94 ? -12.656 -7.403 -0.634 1.00 81.81 94 GLN A C 1
ATOM 745 O O . GLN A 1 94 ? -12.004 -6.620 -1.343 1.00 81.81 94 GLN A O 1
ATOM 750 N N . ARG A 1 95 ? -12.038 -8.354 0.065 1.00 76.44 95 ARG A N 1
ATOM 751 C CA . ARG A 1 95 ? -10.605 -8.608 -0.054 1.00 76.44 95 ARG A CA 1
ATOM 752 C C . ARG A 1 95 ? -10.291 -9.102 -1.468 1.00 76.44 95 ARG A C 1
ATOM 754 O O . ARG A 1 95 ? -10.883 -10.058 -1.938 1.00 76.44 95 ARG A O 1
ATOM 761 N N . GLY A 1 96 ? -9.329 -8.457 -2.126 1.00 76.94 96 GLY A N 1
ATOM 762 C CA . GLY A 1 96 ? -8.964 -8.764 -3.514 1.00 76.94 96 GLY A CA 1
ATOM 763 C C . GLY A 1 96 ? -9.714 -7.927 -4.551 1.00 76.94 96 GLY A C 1
ATOM 764 O O . GLY A 1 96 ? -9.186 -7.733 -5.648 1.00 76.94 96 GLY A O 1
ATOM 765 N N . ASP A 1 97 ? -10.847 -7.325 -4.181 1.00 79.75 97 ASP A N 1
ATOM 766 C CA . ASP A 1 97 ? -11.608 -6.495 -5.106 1.00 79.75 97 ASP A CA 1
ATOM 767 C C . ASP A 1 97 ? -10.848 -5.222 -5.477 1.00 79.75 97 ASP A C 1
ATOM 769 O O . ASP A 1 97 ? -10.290 -4.479 -4.642 1.00 79.75 97 ASP A O 1
ATOM 773 N N . ARG A 1 98 ? -10.861 -4.969 -6.784 1.00 75.75 98 ARG A N 1
ATOM 774 C CA . ARG A 1 98 ? -10.307 -3.784 -7.427 1.00 75.75 98 ARG A CA 1
ATOM 775 C C . ARG A 1 98 ? -11.457 -2.894 -7.871 1.00 75.75 98 ARG A C 1
ATOM 777 O O . ARG A 1 98 ? -12.517 -3.374 -8.256 1.00 75.75 98 ARG A O 1
ATOM 784 N N . LYS A 1 99 ? -11.233 -1.583 -7.840 1.00 78.44 99 LYS A N 1
ATOM 785 C CA . LYS A 1 99 ? -12.186 -0.630 -8.411 1.00 78.44 99 LYS A CA 1
ATOM 786 C C . LYS A 1 99 ? -12.353 -0.891 -9.911 1.00 78.44 99 LYS A C 1
ATOM 788 O O . LYS A 1 99 ? -11.364 -1.139 -10.599 1.00 78.44 99 LYS A O 1
ATOM 793 N N . SER A 1 100 ? -13.581 -0.791 -10.404 1.00 74.50 100 SER A N 1
ATOM 794 C CA . SER A 1 100 ? -13.888 -1.009 -11.822 1.00 74.50 100 SER A CA 1
ATOM 795 C C . SER A 1 100 ? -13.560 0.209 -12.688 1.00 74.50 100 SER A C 1
ATOM 797 O O . SER A 1 100 ? -13.185 0.054 -13.844 1.00 74.50 100 SER A O 1
ATOM 799 N N . LEU A 1 101 ? -13.666 1.422 -12.132 1.00 78.62 101 LEU A N 1
ATOM 800 C CA . LEU A 1 101 ? -13.439 2.678 -12.850 1.00 78.62 101 LEU A CA 1
ATOM 801 C C . LEU A 1 101 ? -12.279 3.466 -12.239 1.00 78.62 101 LEU A C 1
ATOM 803 O O . LEU A 1 101 ? -12.062 3.473 -11.025 1.00 78.62 101 LEU A O 1
ATOM 807 N N . GLN A 1 102 ? -11.519 4.164 -13.087 1.00 77.31 102 GLN A N 1
ATOM 808 C CA . GLN A 1 102 ? -10.411 5.005 -12.627 1.00 77.31 102 GLN A CA 1
ATOM 809 C C . GLN A 1 102 ? -10.891 6.226 -11.832 1.00 77.31 102 GLN A C 1
ATOM 811 O O . GLN A 1 102 ? -10.204 6.620 -10.885 1.00 77.31 102 GLN A O 1
ATOM 816 N N . THR A 1 103 ? -12.059 6.770 -12.189 1.00 82.75 103 THR A N 1
ATOM 817 C CA . THR A 1 103 ? -12.707 7.925 -11.548 1.00 82.75 103 THR A CA 1
ATOM 818 C C . THR A 1 103 ? -13.189 7.625 -10.136 1.00 82.75 103 THR A C 1
ATOM 820 O O . THR A 1 103 ? -13.136 8.509 -9.284 1.00 82.75 103 THR A O 1
ATOM 823 N N . ASP A 1 104 ? -13.596 6.381 -9.880 1.00 86.56 104 ASP A N 1
ATOM 824 C CA . ASP A 1 104 ? -14.080 5.964 -8.571 1.00 86.56 104 ASP A CA 1
ATOM 825 C C . ASP A 1 104 ? -12.936 5.991 -7.545 1.00 86.56 104 ASP A C 1
ATOM 827 O O . ASP A 1 104 ? -11.766 5.666 -7.829 1.00 86.56 104 ASP A O 1
ATOM 831 N N . ARG A 1 105 ? -13.285 6.391 -6.322 1.00 88.75 105 ARG A N 1
ATOM 832 C CA . ARG A 1 105 ? -12.360 6.488 -5.189 1.00 88.75 105 ARG A CA 1
ATOM 833 C C . ARG A 1 105 ? -12.745 5.483 -4.116 1.00 88.75 105 ARG A C 1
ATOM 835 O O . ARG A 1 105 ? -13.859 4.977 -4.086 1.00 88.75 105 ARG A O 1
ATOM 842 N N . VAL A 1 106 ? -11.792 5.155 -3.252 1.00 90.31 106 VAL A N 1
ATOM 843 C CA . VAL A 1 106 ? -12.011 4.238 -2.130 1.00 90.31 106 VAL A CA 1
ATOM 844 C C . VAL A 1 106 ? -11.796 5.014 -0.845 1.00 90.31 106 VAL A C 1
ATOM 846 O O . VAL A 1 106 ? -10.808 5.736 -0.732 1.00 90.31 106 VAL A O 1
ATOM 849 N N . ILE A 1 107 ? -12.691 4.847 0.118 1.00 91.44 107 ILE A N 1
ATOM 850 C CA . ILE A 1 107 ? -12.570 5.387 1.475 1.00 91.44 107 ILE A CA 1
ATOM 851 C C . ILE A 1 107 ? -12.615 4.244 2.489 1.00 91.44 107 ILE A C 1
ATOM 853 O O . ILE A 1 107 ? -13.058 3.135 2.176 1.00 91.44 107 ILE A O 1
ATOM 857 N N . LEU A 1 108 ? -12.128 4.509 3.699 1.00 90.75 108 LEU A N 1
ATOM 858 C CA . LEU A 1 108 ? -12.288 3.597 4.825 1.00 90.75 108 LEU A CA 1
ATOM 859 C C . LEU A 1 108 ? -13.520 4.015 5.619 1.00 90.75 108 LEU A C 1
ATOM 861 O O . LEU A 1 108 ? -13.643 5.170 6.015 1.00 90.75 108 LEU A O 1
ATOM 865 N N . VAL A 1 109 ? -14.419 3.066 5.838 1.00 90.62 109 VAL A N 1
ATOM 866 C CA . VAL A 1 109 ? -15.610 3.237 6.671 1.00 90.62 109 VAL A CA 1
ATOM 867 C C . VAL A 1 109 ? -15.552 2.272 7.845 1.00 90.62 109 VAL A C 1
ATOM 869 O O . VAL A 1 109 ? -14.840 1.266 7.797 1.00 90.62 109 VAL A O 1
ATOM 872 N N . ALA A 1 110 ? -16.300 2.581 8.899 1.00 90.25 110 ALA A N 1
ATOM 873 C CA . ALA A 1 110 ? -16.430 1.697 10.045 1.00 90.25 110 ALA A CA 1
ATOM 874 C C . ALA A 1 110 ? -17.030 0.346 9.613 1.00 90.25 110 ALA A C 1
ATOM 876 O O . ALA A 1 110 ? -17.998 0.302 8.851 1.00 90.25 110 ALA A O 1
ATOM 877 N N . GLY A 1 111 ? -16.416 -0.746 10.069 1.00 87.19 111 GLY A N 1
ATOM 878 C CA . GLY A 1 111 ? -16.860 -2.110 9.803 1.00 87.19 111 GLY A CA 1
ATOM 879 C C . GLY A 1 111 ? -18.021 -2.548 10.701 1.00 87.19 111 GLY A C 1
ATOM 880 O O . GLY A 1 111 ? -18.712 -1.707 11.278 1.00 87.19 111 GLY A O 1
ATOM 881 N N . PRO A 1 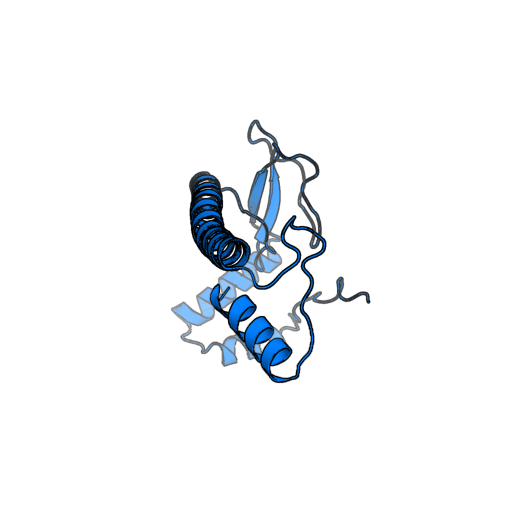112 ? -18.263 -3.860 10.833 1.00 88.75 112 PRO A N 1
ATOM 882 C CA . PRO A 1 112 ? -19.289 -4.400 11.720 1.00 88.75 112 PRO A CA 1
ATOM 883 C C . PRO A 1 112 ? -19.116 -3.915 13.164 1.00 88.75 112 PRO A C 1
ATOM 885 O O . PRO A 1 112 ? -17.992 -3.729 13.633 1.00 88.75 112 PRO A O 1
ATOM 888 N N . LYS A 1 113 ? -20.230 -3.722 13.882 1.00 88.75 113 LYS A N 1
ATOM 889 C CA . LYS A 1 113 ? -20.205 -3.248 15.278 1.00 88.75 113 LYS A CA 1
ATOM 890 C C . LYS A 1 113 ? -19.409 -4.178 16.194 1.00 88.75 113 LYS A C 1
ATOM 892 O O . LYS A 1 113 ? -18.719 -3.687 17.074 1.00 88.75 113 LYS A O 1
ATOM 897 N N . GLU A 1 114 ? -19.478 -5.481 15.944 1.00 87.19 114 GLU A N 1
ATOM 898 C CA . GLU A 1 114 ? -18.740 -6.512 16.680 1.00 87.19 114 GLU A CA 1
ATOM 899 C C . GLU A 1 114 ? -17.225 -6.279 16.603 1.00 87.19 114 GLU A C 1
ATOM 901 O O . GLU A 1 114 ? -16.561 -6.181 17.629 1.00 87.19 114 GLU A O 1
ATOM 906 N N . GLU A 1 115 ? -16.683 -6.072 15.397 1.00 88.00 115 GLU A N 1
ATOM 907 C CA . GLU A 1 115 ? -15.255 -5.781 15.223 1.00 88.00 115 GLU A CA 1
ATOM 908 C C . GLU A 1 115 ? -14.853 -4.446 15.858 1.00 88.00 115 GLU A C 1
ATOM 910 O O . GLU A 1 115 ? -13.780 -4.334 16.448 1.00 88.00 115 GLU A O 1
ATOM 915 N N . GLN A 1 116 ? -15.707 -3.423 15.752 1.00 89.19 116 GLN A N 1
ATOM 916 C CA . GLN A 1 116 ? -15.445 -2.132 16.389 1.00 89.19 116 GLN A CA 1
ATOM 917 C C . GLN A 1 116 ? -15.382 -2.253 17.913 1.00 89.19 116 GLN A C 1
ATOM 919 O O . GLN A 1 116 ? -14.554 -1.592 18.537 1.00 89.19 116 GLN A O 1
ATOM 924 N N . GLU A 1 117 ? -16.248 -3.072 18.509 1.00 90.19 117 GLU A N 1
ATOM 925 C CA . GLU A 1 117 ? -16.295 -3.255 19.956 1.00 90.19 117 GLU A CA 1
ATOM 926 C C . GLU A 1 117 ? -15.051 -3.974 20.474 1.00 90.19 117 GLU A C 1
ATOM 928 O O . GLU A 1 117 ? -14.462 -3.537 21.457 1.00 90.19 117 GLU A O 1
ATOM 933 N N . ILE A 1 118 ? -14.565 -4.977 19.739 1.00 89.62 118 ILE A N 1
ATOM 934 C CA . ILE A 1 118 ? -13.289 -5.639 20.035 1.00 89.62 118 ILE A CA 1
ATOM 935 C C . ILE A 1 118 ? -12.138 -4.624 20.018 1.00 89.62 118 ILE A C 1
ATOM 937 O O . ILE A 1 118 ? -11.314 -4.601 20.929 1.00 89.62 118 ILE A O 1
ATOM 941 N N . VAL A 1 119 ? -12.089 -3.735 19.018 1.00 90.12 119 VAL A N 1
ATOM 942 C CA . VAL A 1 119 ? -11.061 -2.681 18.963 1.00 90.12 119 VAL A CA 1
ATOM 943 C C . VAL A 1 119 ? -11.172 -1.743 20.167 1.00 90.12 119 VAL A C 1
ATOM 945 O O . VAL A 1 119 ? -10.157 -1.440 20.794 1.00 90.12 119 VAL A O 1
ATOM 948 N N . ARG A 1 120 ? -12.383 -1.303 20.531 1.00 91.44 120 ARG A N 1
ATOM 949 C CA . ARG A 1 120 ? -12.592 -0.469 21.729 1.00 91.44 120 ARG A CA 1
ATOM 950 C C . ARG A 1 120 ? -12.131 -1.177 22.998 1.00 91.44 120 ARG A C 1
ATOM 952 O O . ARG A 1 120 ? -11.458 -0.551 23.813 1.00 91.44 120 ARG A O 1
ATOM 959 N N . GLN A 1 121 ? -12.443 -2.462 23.140 1.00 90.25 121 GLN A N 1
ATOM 960 C CA . GLN A 1 121 ? -12.037 -3.276 24.280 1.00 90.25 121 GLN A CA 1
ATOM 961 C C . GLN A 1 121 ? -10.513 -3.388 24.382 1.00 90.25 121 GLN A C 1
ATOM 963 O O . GLN A 1 121 ? -9.970 -3.189 25.464 1.00 90.25 121 GLN A O 1
ATOM 968 N N . ILE A 1 122 ? -9.812 -3.612 23.265 1.00 90.81 122 ILE A N 1
ATOM 969 C CA . ILE A 1 122 ? -8.339 -3.640 23.225 1.00 90.81 122 ILE A CA 1
ATOM 970 C C . ILE A 1 122 ? -7.757 -2.325 23.758 1.00 90.81 122 ILE A C 1
ATOM 972 O O . ILE A 1 122 ? -6.886 -2.338 24.627 1.00 90.81 122 ILE A O 1
ATOM 976 N N . TYR A 1 123 ? -8.250 -1.184 23.266 1.00 92.56 123 TYR A N 1
ATOM 977 C CA . TYR A 1 123 ? -7.779 0.122 23.732 1.00 92.56 123 TYR A CA 1
ATOM 978 C C . TYR A 1 123 ? -8.121 0.371 25.201 1.00 92.56 123 TYR A C 1
ATOM 980 O O . TYR A 1 123 ? -7.299 0.920 25.930 1.00 92.56 123 TYR A O 1
ATOM 988 N N . HIS A 1 124 ? -9.306 -0.039 25.648 1.00 94.12 124 HIS A N 1
ATOM 989 C CA . HIS A 1 124 ? -9.710 0.103 27.039 1.00 94.12 124 HIS A CA 1
ATOM 990 C C . HIS A 1 124 ? -8.803 -0.706 27.981 1.00 94.12 124 HIS A C 1
ATOM 992 O O . HIS A 1 124 ? -8.321 -0.180 28.985 1.00 94.12 124 HIS A O 1
ATOM 998 N N . ASP A 1 125 ? -8.517 -1.957 27.631 1.00 92.06 125 ASP A N 1
ATOM 999 C CA . ASP A 1 125 ? -7.659 -2.850 28.406 1.00 92.06 125 ASP A CA 1
ATOM 1000 C C . ASP A 1 125 ? -6.201 -2.364 28.456 1.00 92.06 125 ASP A C 1
ATOM 1002 O O . ASP A 1 125 ? -5.544 -2.460 29.494 1.00 92.06 125 ASP A O 1
ATOM 1006 N N . PHE A 1 126 ? -5.707 -1.782 27.364 1.00 92.81 126 PHE A N 1
ATOM 1007 C CA . PHE A 1 126 ? -4.367 -1.203 27.322 1.00 92.81 126 PHE A CA 1
ATOM 1008 C C . PHE A 1 126 ? -4.266 0.101 28.133 1.00 92.81 126 PHE A C 1
ATOM 1010 O O . PHE A 1 126 ? -3.354 0.267 28.942 1.00 92.81 126 PHE A O 1
ATOM 1017 N N . VAL A 1 127 ? -5.207 1.033 27.940 1.00 95.00 127 VAL A N 1
ATOM 1018 C CA . VAL A 1 127 ? -5.138 2.385 28.524 1.00 95.00 127 VAL A CA 1
ATOM 1019 C C . VAL A 1 127 ? -5.541 2.402 29.996 1.00 95.00 127 VAL A C 1
ATOM 1021 O O . VAL A 1 127 ? -4.852 3.029 30.797 1.00 95.00 127 VAL A O 1
ATOM 1024 N N . TYR A 1 128 ? -6.646 1.743 30.359 1.00 95.12 128 TYR A N 1
ATOM 1025 C CA . TYR A 1 128 ? -7.221 1.835 31.707 1.00 95.12 128 TYR A CA 1
ATOM 1026 C C . TYR A 1 128 ? -6.839 0.667 32.611 1.00 95.12 128 TYR A C 1
ATOM 1028 O O . TYR A 1 128 ? -6.733 0.849 33.820 1.00 95.12 128 TYR A O 1
ATOM 1036 N N . GLN A 1 129 ? -6.647 -0.530 32.051 1.00 91.56 129 GLN A N 1
ATOM 1037 C CA . GLN A 1 129 ? -6.277 -1.715 32.837 1.00 91.56 129 GLN A CA 1
ATOM 1038 C C . GLN A 1 129 ? -4.773 -2.009 32.794 1.00 91.56 129 GLN A C 1
ATOM 1040 O O . GLN A 1 129 ? -4.327 -2.930 33.474 1.00 91.56 129 GLN A O 1
ATOM 1045 N N . HIS A 1 130 ? -3.997 -1.240 32.018 1.00 92.25 130 HIS A N 1
ATOM 1046 C CA . HIS A 1 130 ? -2.547 -1.395 31.855 1.00 92.25 130 HIS A CA 1
ATOM 1047 C C . HIS A 1 130 ? -2.112 -2.828 31.508 1.00 92.25 130 HIS A C 1
ATOM 1049 O O . HIS A 1 130 ? -1.025 -3.266 31.893 1.00 92.25 130 HIS A O 1
ATOM 1055 N N . LYS A 1 131 ? -2.962 -3.573 30.789 1.00 91.81 131 LYS A N 1
ATOM 1056 C CA . LYS A 1 131 ? -2.618 -4.919 30.329 1.00 91.81 131 LYS A CA 1
ATOM 1057 C C . LYS A 1 131 ? -1.540 -4.850 29.257 1.00 91.81 131 LYS A C 1
ATOM 1059 O O . LYS A 1 131 ? -1.548 -3.957 28.409 1.00 91.81 131 LYS A O 1
ATOM 1064 N N . THR A 1 132 ? -0.648 -5.834 29.263 1.00 92.75 132 THR A N 1
ATOM 1065 C CA . THR A 1 132 ? 0.331 -6.002 28.183 1.00 92.75 132 THR A CA 1
ATOM 1066 C C . THR A 1 132 ? -0.336 -6.555 26.927 1.00 92.75 132 THR A C 1
ATOM 1068 O O . THR A 1 132 ? -1.388 -7.197 26.986 1.00 92.75 132 THR A O 1
ATOM 1071 N N . GLU A 1 133 ? 0.300 -6.368 25.774 1.00 89.44 133 GLU A N 1
ATOM 1072 C CA . GLU A 1 133 ? -0.183 -6.885 24.492 1.00 89.44 133 GLU A CA 1
ATOM 1073 C C . GLU A 1 133 ? -0.380 -8.409 24.529 1.00 89.44 133 GLU A C 1
ATOM 1075 O O . GLU A 1 133 ? -1.328 -8.921 23.937 1.00 89.44 133 GLU A O 1
ATOM 1080 N N . GLN A 1 134 ? 0.471 -9.128 25.274 1.00 90.88 134 GLN A N 1
ATOM 1081 C CA . GLN A 1 134 ? 0.338 -10.572 25.491 1.00 90.88 134 GLN A CA 1
ATOM 1082 C C . GLN A 1 134 ? -0.927 -10.918 26.283 1.00 90.88 134 GLN A C 1
ATOM 1084 O O . GLN A 1 134 ? -1.707 -11.756 25.845 1.00 90.88 134 GLN A O 1
ATOM 1089 N N . GLN A 1 135 ? -1.185 -10.229 27.397 1.00 90.44 135 GLN A N 1
ATOM 1090 C CA . GLN A 1 135 ? -2.379 -10.468 28.217 1.00 90.44 135 GLN A CA 1
ATOM 1091 C C . GLN A 1 135 ? -3.676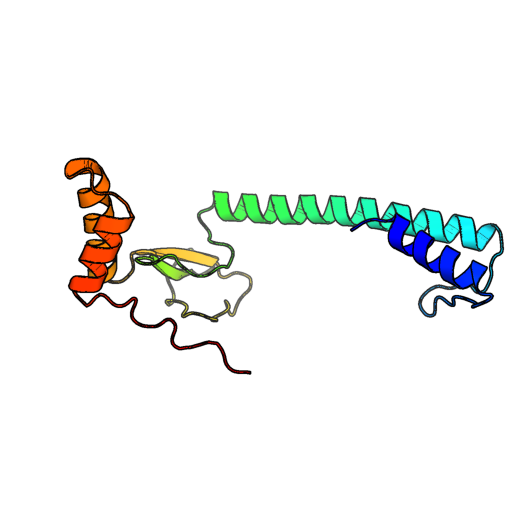 -10.165 27.457 1.00 90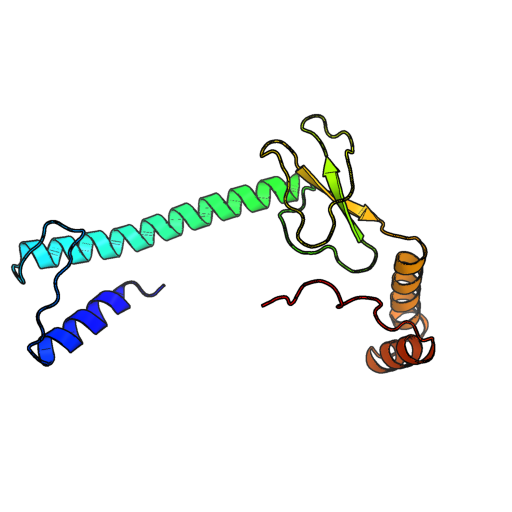.44 135 GLN A C 1
ATOM 1093 O O . GLN A 1 135 ? -4.677 -10.864 27.624 1.00 90.44 135 GLN A O 1
ATOM 1098 N N . ILE A 1 136 ? -3.665 -9.131 26.612 1.00 88.19 136 ILE A N 1
ATOM 1099 C CA . ILE A 1 136 ? -4.797 -8.800 25.739 1.00 88.19 136 ILE A CA 1
ATOM 1100 C C . ILE A 1 136 ? -4.997 -9.911 24.700 1.00 88.19 136 ILE A C 1
ATOM 1102 O O . ILE A 1 136 ? -6.124 -10.370 24.515 1.00 88.19 136 ILE A O 1
ATOM 1106 N N . ALA A 1 137 ? -3.924 -10.384 24.059 1.00 88.00 137 ALA A N 1
ATOM 1107 C CA . ALA A 1 137 ? -3.999 -11.481 23.097 1.00 88.00 137 ALA A CA 1
ATOM 1108 C C . ALA A 1 137 ? -4.536 -12.772 23.736 1.00 88.00 137 ALA A C 1
ATOM 1110 O O . ALA A 1 137 ? -5.439 -13.394 23.180 1.00 88.00 137 ALA A O 1
ATOM 1111 N N . ASP A 1 138 ? -4.052 -13.139 24.923 1.00 89.31 138 ASP A N 1
ATOM 1112 C CA . ASP A 1 138 ? -4.520 -14.315 25.661 1.00 89.31 138 ASP A CA 1
ATOM 1113 C C . ASP A 1 138 ? -6.003 -14.198 26.038 1.00 89.31 138 ASP A C 1
ATOM 1115 O O . ASP A 1 138 ? -6.763 -15.151 25.863 1.00 89.31 138 ASP A O 1
ATOM 1119 N N . SER A 1 139 ? -6.445 -13.014 26.476 1.00 87.19 139 SER A N 1
ATOM 1120 C CA . SER A 1 139 ? -7.856 -12.744 26.777 1.00 87.19 139 SER A CA 1
ATOM 1121 C C . SER A 1 139 ? -8.750 -12.883 25.541 1.00 87.19 139 SER A C 1
ATOM 1123 O O . SER A 1 139 ? -9.833 -13.459 25.630 1.00 87.19 139 SER A O 1
ATOM 1125 N N . LEU A 1 140 ? -8.316 -12.368 24.387 1.00 85.88 140 LEU A N 1
ATOM 1126 C CA . LEU A 1 140 ? -9.070 -12.474 23.132 1.00 85.88 140 LEU A CA 1
ATOM 1127 C C . LEU A 1 140 ? -9.110 -13.919 22.615 1.00 85.88 140 LEU A C 1
ATOM 1129 O O . LEU A 1 140 ? -10.165 -14.400 22.203 1.00 85.88 140 LEU A O 1
ATOM 1133 N N . ASN A 1 141 ? -7.986 -14.636 22.702 1.00 85.75 141 ASN A N 1
ATOM 1134 C CA . ASN A 1 141 ? -7.901 -16.049 22.338 1.00 85.75 141 ASN A CA 1
ATOM 1135 C C . ASN A 1 141 ? -8.809 -16.915 23.228 1.00 85.75 141 ASN A C 1
ATOM 1137 O O . ASN A 1 141 ? -9.499 -17.802 22.724 1.00 85.75 141 ASN A O 1
ATOM 1141 N N . ALA A 1 142 ? -8.860 -16.637 24.536 1.00 82.88 142 ALA A N 1
ATOM 1142 C CA . A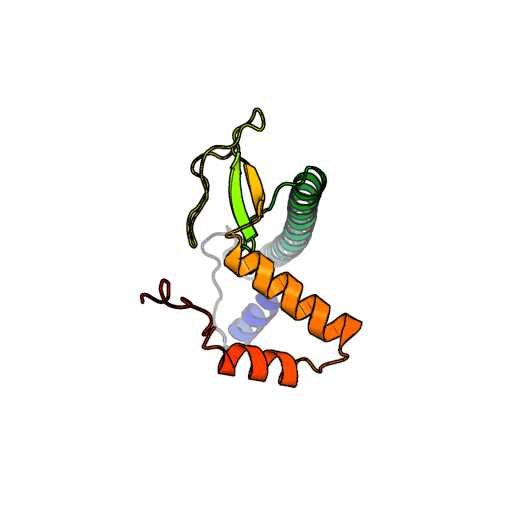LA A 1 142 ? -9.729 -17.334 25.485 1.00 82.88 142 ALA A CA 1
ATOM 1143 C C . ALA A 1 142 ? -11.224 -17.085 25.224 1.00 82.88 142 ALA A C 1
ATOM 1145 O O . ALA A 1 142 ? -12.048 -17.966 25.457 1.00 82.88 142 ALA A O 1
ATOM 1146 N N . GLN A 1 143 ? -11.580 -15.913 24.691 1.00 77.69 143 GLN A N 1
ATOM 1147 C CA . GLN A 1 143 ? -12.950 -15.575 24.288 1.00 77.69 143 GLN A CA 1
ATOM 1148 C C . GLN A 1 143 ? -13.379 -16.255 22.975 1.00 77.69 143 GLN A C 1
ATOM 1150 O O . GLN A 1 143 ? -14.464 -15.975 22.473 1.00 77.69 143 GLN A O 1
ATOM 1155 N N . ALA A 1 144 ? -12.546 -17.140 22.407 1.00 66.19 144 ALA A N 1
ATOM 1156 C CA . ALA A 1 144 ? -12.755 -17.773 21.105 1.00 66.19 144 ALA A CA 1
ATOM 1157 C C . ALA A 1 144 ? -13.010 -16.767 19.969 1.00 66.19 144 ALA A C 1
ATOM 1159 O O . ALA A 1 144 ? -13.488 -17.144 18.897 1.00 66.19 144 ALA A O 1
ATOM 1160 N N . LEU A 1 145 ? -12.583 -15.511 20.156 1.00 60.56 145 LEU A N 1
ATOM 1161 C CA . LEU A 1 145 ? -12.343 -14.557 19.081 1.00 60.56 145 LEU A CA 1
ATOM 1162 C C . LEU A 1 145 ? -11.054 -14.978 18.368 1.00 60.56 145 LEU A C 1
ATOM 1164 O O . LEU A 1 145 ? -10.089 -14.223 18.253 1.00 60.56 145 LEU A O 1
ATOM 1168 N N . LEU A 1 146 ? -11.038 -16.224 17.881 1.00 50.91 146 LEU A N 1
ATOM 1169 C CA . LEU A 1 146 ? -10.219 -16.588 16.743 1.00 50.91 146 LEU A CA 1
ATOM 1170 C C . LEU A 1 146 ? -10.437 -15.474 15.728 1.00 50.91 146 LEU A C 1
ATOM 1172 O O . LEU A 1 146 ? -11.574 -15.089 15.469 1.00 50.91 146 LEU A O 1
ATOM 1176 N N . LEU A 1 147 ? -9.348 -14.925 15.203 1.00 50.31 147 LEU A N 1
ATOM 1177 C CA . LEU A 1 147 ? -9.353 -14.064 14.030 1.00 50.31 147 LEU A CA 1
ATOM 1178 C C . LEU A 1 147 ? -10.050 -14.835 12.900 1.00 50.31 147 LEU A C 1
ATOM 1180 O O . LEU A 1 147 ? -9.406 -15.550 12.129 1.00 50.31 147 LEU A O 1
ATOM 1184 N N . ILE A 1 148 ? -11.382 -14.765 12.882 1.00 44.56 148 ILE A N 1
ATOM 1185 C CA . ILE A 1 148 ? -12.254 -15.428 11.931 1.00 44.56 148 ILE A CA 1
ATOM 1186 C C . ILE A 1 148 ? -11.807 -14.909 10.565 1.00 44.56 148 ILE A C 1
ATOM 1188 O O . ILE A 1 148 ? -11.844 -13.717 10.271 1.00 44.56 148 ILE A O 1
ATOM 1192 N N . GLU A 1 149 ? -11.308 -15.861 9.778 1.00 41.31 149 GLU A N 1
ATOM 1193 C CA . GLU A 1 149 ? -11.027 -15.779 8.349 1.00 41.31 149 GLU A CA 1
ATOM 1194 C C . GLU A 1 149 ? -9.764 -15.024 7.881 1.00 41.31 149 GLU A C 1
ATOM 1196 O O . GLU A 1 149 ? -9.793 -14.113 7.055 1.00 41.31 149 GLU A O 1
ATOM 1201 N N . ILE A 1 150 ? -8.598 -15.618 8.161 1.00 41.56 150 ILE A N 1
ATOM 1202 C CA . ILE A 1 150 ? -7.492 -15.646 7.171 1.00 41.56 150 ILE A CA 1
ATOM 1203 C C . ILE A 1 150 ? -7.853 -16.544 5.949 1.00 41.56 150 ILE A C 1
ATOM 1205 O O . ILE A 1 150 ? -7.066 -16.692 5.014 1.00 41.56 150 ILE A O 1
ATOM 1209 N N . GLN A 1 151 ? -9.061 -17.116 5.881 1.00 39.31 151 GLN A N 1
ATOM 1210 C CA . GLN A 1 151 ? -9.334 -18.298 5.065 1.00 39.31 151 GLN A CA 1
ATOM 1211 C C . GLN A 1 151 ? -9.702 -18.130 3.586 1.00 39.31 151 GLN A C 1
ATOM 1213 O O . GLN A 1 151 ? -9.904 -19.158 2.954 1.00 39.31 151 GLN A O 1
ATOM 1218 N N . HIS A 1 152 ? -9.719 -16.955 2.954 1.00 38.50 152 HIS A N 1
ATOM 1219 C CA . HIS A 1 152 ? -9.868 -16.902 1.484 1.00 38.50 152 HIS A CA 1
ATOM 1220 C C . HIS A 1 152 ? -8.771 -16.051 0.833 1.00 38.50 152 HIS A C 1
ATOM 1222 O O . HIS A 1 152 ? -8.842 -14.823 0.813 1.00 38.50 152 HIS A O 1
ATOM 1228 N N . GLY A 1 153 ? -7.732 -16.717 0.299 1.00 33.19 153 GLY A N 1
ATOM 1229 C CA . GLY A 1 153 ? -6.782 -16.066 -0.614 1.00 33.19 153 GLY A CA 1
ATOM 1230 C C . GLY A 1 153 ? -5.334 -16.567 -0.697 1.00 33.19 153 GLY A C 1
ATOM 1231 O O . GLY A 1 153 ? -4.504 -15.816 -1.195 1.00 33.19 153 GLY A O 1
ATOM 1232 N N . ARG A 1 154 ? -4.985 -17.783 -0.253 1.00 32.44 154 ARG A N 1
ATOM 1233 C CA . ARG A 1 154 ? -3.887 -18.545 -0.887 1.00 32.44 154 ARG A CA 1
ATOM 1234 C C . ARG A 1 154 ? -4.531 -19.653 -1.711 1.00 32.44 154 ARG A C 1
ATOM 1236 O O . ARG A 1 154 ? -4.787 -20.737 -1.200 1.00 32.44 154 ARG A O 1
ATOM 1243 N N . LYS A 1 155 ? -4.846 -19.361 -2.970 1.00 30.56 155 LYS A N 1
ATOM 1244 C CA . LYS A 1 155 ? -4.888 -20.399 -4.002 1.00 30.56 155 LYS A CA 1
ATOM 1245 C C . LYS A 1 155 ? -3.668 -20.192 -4.895 1.00 30.56 155 LYS A C 1
ATOM 1247 O O . LYS A 1 155 ? -3.239 -19.051 -5.056 1.00 30.56 155 LYS A O 1
ATOM 1252 N N . ALA A 1 156 ? -3.115 -21.336 -5.288 1.00 32.53 156 ALA A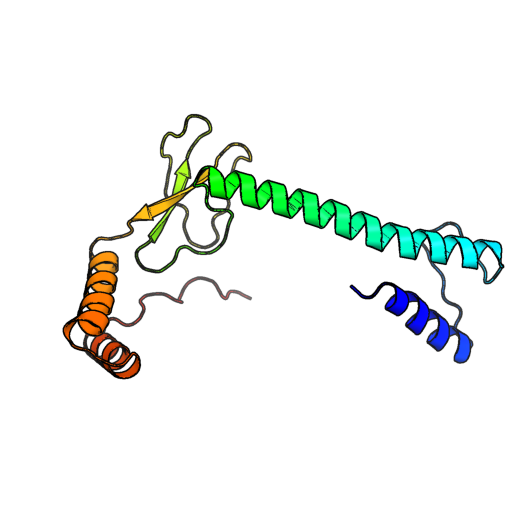 N 1
ATOM 1253 C CA . ALA A 1 156 ? -1.855 -21.568 -5.981 1.00 32.53 156 ALA A CA 1
ATOM 1254 C C . ALA A 1 156 ? -1.589 -20.636 -7.168 1.00 32.53 156 ALA A C 1
ATOM 1256 O O . ALA A 1 156 ? -2.574 -20.203 -7.806 1.00 32.53 156 ALA A O 1
#

Sequence (156 aa):
MNIDESGHYELICTYQGIKVHYCAEPFKGNDIASQIYKTMKRLSVGDYCRELGVKVFNGQKNLIQHGFRQGGVAGFGLRRRLIDCQGNPKFDLQRGDRKSLQTDRVILVAGPKEEQEIVRQIYHDFVYQHKTEQQIADSLNAQALLLIEIQHGRKA

Secondary structure (DSSP, 8-state):
--TTHHHHHHHHHHHTTPPP--TTSS--S--HHHHHHHHHHHHHHHHHHHHHHHHHHHHHHHHHHTT---SSPPPTTEEEEEE-TT--EEEEE-TT---S-SS-EEEEEE--HHHHHHHHHHHHHHHTS---HHHHHHHHHHTT---TT--S----

Foldseek 3Di:
DDLCVVVVVCVVCVVVVHDDDDPVDPDGDPDPVVVVVSVVVSVVVVVVVVVVVVVVVVVVVVCVVVQFDDDDDDDFQKWKWKAALVRHTDGTADPPDDDPDPSITIHIDGDDPVRVVLVVVLCCCCPPVVDDPVRSVVVCVVVVVPVPDPPPDPDD

Radius of gyration: 26.1 Å; chains: 1; bounding box: 58×36×65 Å

Organism: Mannheimia haemolytica (NCBI:txid75985)

pLDDT: mean 81.47, std 13.75, range [30.56, 95.38]